Protein AF-A0A7J6RQT0-F1 (afdb_monomer_lite)

Secondary structure (DSSP, 8-state):
-EEEEEEESSHHHHHHHHHHHHHHHHTT-EEEEEEESSHHHHHHHHHHHHHHHTT--S-GGGTTEEEEEEES--TTS-HHHHHHHTTS-S---STTS-EE-

Structure (mmCIF, N/CA/C/O backbone):
data_AF-A0A7J6RQT0-F1
#
_entry.id   AF-A0A7J6RQT0-F1
#
loop_
_atom_site.group_PDB
_atom_site.id
_atom_site.type_symbol
_atom_site.label_atom_id
_atom_site.label_alt_id
_atom_site.label_comp_id
_atom_site.label_asym_id
_atom_site.label_entity_id
_atom_site.label_seq_id
_atom_site.pdbx_PDB_ins_code
_atom_site.Cartn_x
_atom_site.Cartn_y
_atom_site.Cartn_z
_atom_site.occupancy
_atom_site.B_iso_or_equiv
_atom_site.auth_seq_id
_atom_site.auth_comp_id
_atom_site.auth_asym_id
_atom_site.auth_atom_id
_atom_site.pdbx_PDB_model_num
ATOM 1 N N . ALA A 1 1 ? -8.338 -0.021 12.862 1.00 67.88 1 ALA A N 1
ATOM 2 C CA . ALA A 1 1 ? -6.995 -0.059 12.266 1.00 67.88 1 ALA A CA 1
ATOM 3 C C . ALA A 1 1 ? -7.115 -0.701 10.898 1.00 67.88 1 ALA A C 1
ATOM 5 O O . ALA A 1 1 ? -7.739 -1.754 10.798 1.00 67.88 1 ALA A O 1
ATOM 6 N N . THR A 1 2 ? -6.602 -0.028 9.877 1.00 89.50 2 THR A N 1
ATOM 7 C CA . THR A 1 2 ? -6.651 -0.465 8.479 1.00 89.50 2 THR A CA 1
ATOM 8 C C . THR A 1 2 ? -5.227 -0.709 7.983 1.00 89.50 2 THR A C 1
ATOM 10 O O . THR A 1 2 ? -4.317 0.041 8.343 1.00 89.50 2 THR A O 1
ATOM 13 N N . VAL A 1 3 ? -5.033 -1.753 7.179 1.00 92.88 3 VAL A N 1
ATOM 14 C CA . VAL A 1 3 ? -3.775 -2.021 6.466 1.00 92.88 3 VAL A CA 1
ATOM 15 C C . VAL A 1 3 ? -3.843 -1.377 5.081 1.00 92.88 3 VAL A C 1
ATOM 17 O O . VAL A 1 3 ? -4.812 -1.590 4.354 1.00 92.88 3 VAL A O 1
ATOM 20 N N . LEU A 1 4 ? -2.840 -0.593 4.702 1.00 94.06 4 LEU A N 1
ATOM 21 C CA . LEU A 1 4 ? -2.682 -0.099 3.336 1.00 94.06 4 LEU A CA 1
ATOM 22 C C . LEU A 1 4 ? -1.658 -0.971 2.610 1.00 94.06 4 LEU A C 1
ATOM 24 O O . LEU A 1 4 ? -0.514 -1.058 3.035 1.00 94.06 4 LEU A O 1
ATOM 28 N N . VAL A 1 5 ? -2.064 -1.622 1.529 1.00 95.50 5 VAL A N 1
ATOM 29 C CA . VAL A 1 5 ? -1.194 -2.458 0.702 1.00 95.50 5 VAL A CA 1
ATOM 30 C C . VAL A 1 5 ? -0.803 -1.665 -0.538 1.00 95.50 5 VAL A C 1
ATOM 32 O O . VAL A 1 5 ? -1.661 -1.349 -1.357 1.00 95.50 5 VAL A O 1
ATOM 35 N N . LEU A 1 6 ? 0.478 -1.348 -0.677 1.00 95.06 6 LEU A N 1
ATOM 36 C CA . LEU A 1 6 ? 1.058 -0.681 -1.838 1.00 95.06 6 LEU A CA 1
ATOM 37 C C . LEU A 1 6 ? 1.671 -1.753 -2.741 1.00 95.06 6 LEU A C 1
ATOM 39 O O . LEU A 1 6 ? 2.681 -2.354 -2.383 1.00 95.06 6 LEU A O 1
ATOM 43 N N . ALA A 1 7 ? 1.048 -2.035 -3.882 1.00 96.06 7 ALA A N 1
ATOM 44 C CA . ALA A 1 7 ? 1.440 -3.152 -4.741 1.00 96.06 7 ALA A CA 1
ATOM 45 C C . ALA A 1 7 ? 2.024 -2.664 -6.067 1.00 96.06 7 ALA A C 1
ATOM 47 O O . ALA A 1 7 ? 1.368 -1.912 -6.788 1.00 96.06 7 ALA A O 1
ATOM 48 N N . ALA A 1 8 ? 3.228 -3.119 -6.415 1.00 95.12 8 ALA A N 1
ATOM 49 C CA . ALA A 1 8 ? 3.819 -2.863 -7.723 1.00 95.12 8 ALA A CA 1
ATOM 50 C C . ALA A 1 8 ? 2.926 -3.412 -8.848 1.00 95.12 8 ALA A C 1
ATOM 52 O O . ALA A 1 8 ? 2.359 -4.503 -8.737 1.00 95.12 8 ALA A O 1
ATOM 53 N N . ILE A 1 9 ? 2.809 -2.664 -9.948 1.00 93.62 9 ILE A N 1
ATOM 54 C CA . ILE A 1 9 ? 2.033 -3.072 -11.133 1.00 93.62 9 ILE A CA 1
ATOM 55 C C . ILE A 1 9 ? 2.895 -3.956 -12.046 1.00 93.62 9 ILE A C 1
ATOM 57 O O . ILE A 1 9 ? 3.094 -3.684 -13.229 1.00 93.62 9 ILE A O 1
ATOM 61 N N . ASP A 1 10 ? 3.423 -5.030 -11.477 1.00 94.06 10 ASP A N 1
ATOM 62 C CA . ASP A 1 10 ? 4.045 -6.128 -12.204 1.00 94.06 10 ASP A CA 1
ATOM 63 C C . ASP A 1 10 ? 3.371 -7.457 -11.828 1.00 94.06 10 ASP A C 1
ATOM 65 O O . ASP A 1 10 ? 2.465 -7.510 -10.991 1.00 94.06 10 ASP A O 1
ATOM 69 N N . CYS A 1 11 ? 3.751 -8.538 -12.511 1.00 94.12 11 CYS A N 1
ATOM 70 C CA . CYS A 1 11 ? 3.122 -9.841 -12.303 1.00 94.12 11 CYS A CA 1
ATOM 71 C C . CYS A 1 11 ? 3.253 -10.311 -10.845 1.00 94.12 11 CYS A C 1
ATOM 73 O O . CYS A 1 11 ? 2.280 -10.797 -10.266 1.00 94.12 11 CYS A O 1
ATOM 75 N N . ASP A 1 12 ? 4.428 -10.134 -10.243 1.00 92.94 12 ASP A N 1
ATOM 76 C CA . ASP A 1 12 ? 4.722 -10.631 -8.900 1.00 92.94 12 ASP A CA 1
ATOM 77 C C . ASP A 1 12 ? 4.021 -9.783 -7.832 1.00 92.94 12 ASP A C 1
ATOM 79 O O . ASP A 1 12 ? 3.419 -10.327 -6.903 1.00 92.94 12 ASP A O 1
ATOM 83 N N . GLY A 1 13 ? 4.016 -8.461 -8.001 1.00 93.38 13 GLY A N 1
ATOM 84 C CA . GLY A 1 13 ? 3.324 -7.494 -7.159 1.00 93.38 13 GLY A CA 1
ATOM 85 C C . GLY A 1 13 ? 1.818 -7.731 -7.130 1.00 93.38 13 GLY A C 1
ATOM 86 O O . GLY A 1 13 ? 1.222 -7.826 -6.054 1.00 93.38 13 GLY A O 1
ATOM 87 N N . VAL A 1 14 ? 1.200 -7.927 -8.299 1.00 94.50 14 VAL A N 1
ATOM 88 C CA . VAL A 1 14 ? -0.236 -8.220 -8.409 1.00 94.50 14 VAL A CA 1
ATOM 89 C C . VAL A 1 14 ? -0.570 -9.579 -7.796 1.00 94.50 14 VAL A C 1
ATOM 91 O O . VAL A 1 14 ? -1.499 -9.675 -6.990 1.00 94.50 14 VAL A O 1
ATOM 94 N N . CYS A 1 15 ? 0.181 -10.634 -8.125 1.00 96.25 15 CYS A N 1
ATOM 95 C CA . CYS A 1 15 ? -0.050 -11.962 -7.554 1.00 96.25 15 CYS A CA 1
ATOM 96 C C . CYS A 1 15 ? 0.121 -11.963 -6.029 1.00 96.25 15 CYS A C 1
ATOM 98 O O . CYS A 1 15 ? -0.737 -12.492 -5.315 1.00 96.25 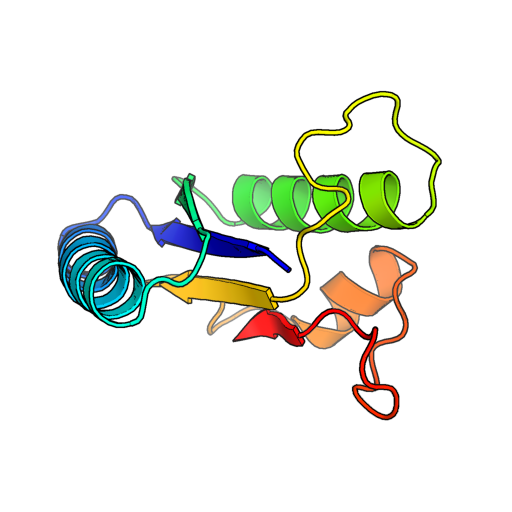15 CYS A O 1
ATOM 100 N N . GLY A 1 16 ? 1.178 -11.328 -5.520 1.00 95.75 16 GLY A N 1
ATOM 101 C CA . GLY A 1 16 ? 1.428 -11.172 -4.090 1.00 95.75 16 GLY A CA 1
ATOM 102 C C . GLY A 1 16 ? 0.301 -10.415 -3.389 1.00 95.75 16 GLY A C 1
ATOM 103 O O . GLY A 1 16 ? -0.207 -10.878 -2.367 1.00 95.75 16 GLY A O 1
ATOM 104 N N . ALA A 1 17 ? -0.166 -9.309 -3.974 1.00 95.88 17 ALA A N 1
ATOM 105 C CA . ALA A 1 17 ? -1.267 -8.524 -3.427 1.00 95.88 17 ALA A CA 1
ATOM 106 C C . ALA A 1 17 ? -2.580 -9.309 -3.372 1.00 95.88 17 ALA A C 1
ATOM 108 O O . ALA A 1 17 ? -3.300 -9.209 -2.379 1.00 95.88 17 ALA A O 1
ATOM 109 N N . VAL A 1 18 ? -2.891 -10.128 -4.380 1.00 96.62 18 VAL A N 1
ATOM 110 C CA . VAL A 1 18 ? -4.096 -10.976 -4.386 1.00 96.62 18 VAL A CA 1
ATOM 111 C C . VAL A 1 18 ? -4.034 -12.042 -3.292 1.00 96.62 18 VAL A C 1
ATOM 113 O O . VAL A 1 18 ? -5.008 -12.225 -2.553 1.00 96.62 18 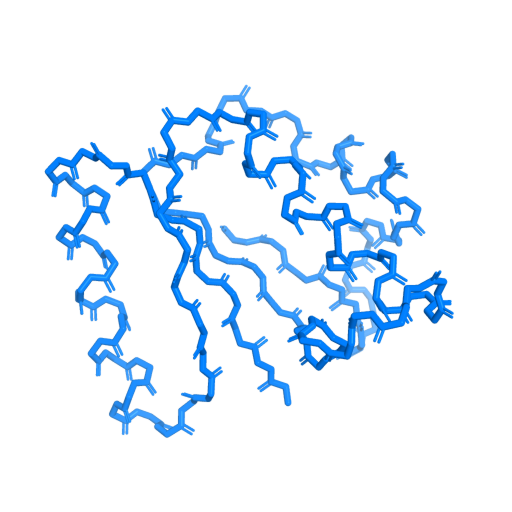VAL A O 1
ATOM 116 N N . ILE A 1 19 ? -2.896 -12.729 -3.152 1.00 97.44 19 ILE A N 1
ATOM 117 C CA . ILE A 1 19 ? -2.698 -13.755 -2.117 1.00 97.44 19 ILE A CA 1
ATOM 118 C C . ILE A 1 19 ? -2.816 -13.123 -0.727 1.00 97.44 19 ILE A C 1
ATOM 120 O O . ILE A 1 19 ? -3.559 -13.619 0.123 1.00 97.44 19 ILE A O 1
ATOM 124 N N . PHE A 1 20 ? -2.134 -12.000 -0.509 1.00 96.50 20 PHE A N 1
ATOM 125 C CA . PHE A 1 20 ? -2.139 -11.306 0.772 1.00 96.50 20 PHE A CA 1
ATOM 126 C C . PHE A 1 20 ? -3.520 -10.734 1.115 1.00 96.50 20 PHE A C 1
ATOM 128 O O . PHE A 1 20 ? -4.013 -10.934 2.222 1.00 96.50 20 PHE A O 1
ATOM 135 N N . SER A 1 21 ? -4.203 -10.120 0.147 1.00 96.38 21 SER A N 1
ATOM 136 C CA . SER A 1 21 ? -5.576 -9.625 0.319 1.00 96.38 21 SER A CA 1
ATOM 137 C C . SER A 1 21 ? -6.539 -10.749 0.695 1.00 96.38 21 SER A C 1
ATOM 139 O O . SER A 1 21 ? -7.366 -10.578 1.586 1.00 96.38 21 SER A O 1
ATOM 141 N N . SER A 1 22 ? -6.398 -11.926 0.077 1.00 96.81 22 SER A N 1
ATOM 142 C CA . SER A 1 22 ? -7.223 -13.097 0.400 1.00 96.81 22 SER A CA 1
ATOM 143 C C . SER A 1 22 ? -7.038 -13.547 1.853 1.00 96.81 22 SER A C 1
ATOM 145 O O . SER A 1 22 ? -8.011 -13.902 2.521 1.00 96.81 22 SER A O 1
ATOM 147 N N . LEU A 1 23 ? -5.803 -13.494 2.365 1.00 96.75 23 LEU A N 1
ATOM 148 C CA . LEU A 1 23 ? -5.507 -13.763 3.771 1.00 96.75 23 LEU A CA 1
ATOM 149 C C . LEU A 1 23 ? -6.149 -12.711 4.685 1.00 96.75 23 LEU A C 1
ATOM 151 O O . LEU A 1 23 ? -6.859 -13.076 5.618 1.00 96.75 23 LEU A O 1
ATOM 155 N N . LEU A 1 24 ? -5.961 -11.420 4.394 1.00 95.62 24 LEU A N 1
ATOM 156 C CA . LEU A 1 24 ? -6.536 -10.330 5.191 1.00 95.62 24 LEU A CA 1
ATOM 157 C C . LEU A 1 24 ? -8.067 -10.407 5.253 1.00 95.62 24 LEU A C 1
ATOM 159 O O . LEU A 1 24 ? -8.645 -10.246 6.327 1.00 95.62 24 LEU A O 1
ATOM 163 N N . THR A 1 25 ? -8.726 -10.718 4.132 1.00 96.31 25 THR A N 1
ATOM 164 C CA . THR A 1 25 ? -10.176 -10.948 4.089 1.00 96.31 25 THR A CA 1
ATOM 165 C C . THR A 1 25 ? -10.587 -12.112 4.985 1.00 96.31 25 THR A C 1
ATOM 167 O O . THR A 1 25 ? -11.560 -11.987 5.728 1.00 96.31 25 THR A O 1
ATOM 170 N N . ARG A 1 26 ? -9.856 -13.233 4.944 1.00 96.94 26 ARG A N 1
ATOM 171 C CA . ARG A 1 26 ? -10.165 -14.421 5.753 1.00 96.94 26 ARG A CA 1
ATOM 172 C C . ARG A 1 26 ? -10.064 -14.146 7.252 1.00 96.94 26 ARG A C 1
ATOM 174 O O . ARG A 1 26 ? -10.903 -14.623 8.007 1.00 96.94 26 ARG A O 1
ATOM 181 N N . GLU A 1 27 ? -9.076 -13.360 7.664 1.00 96.25 27 GLU A N 1
ATOM 182 C CA . GLU A 1 27 ? -8.872 -12.972 9.066 1.00 96.25 27 GLU A CA 1
ATOM 183 C C . GLU A 1 27 ? -9.756 -11.777 9.494 1.00 96.25 27 GLU A C 1
ATOM 185 O O . GLU A 1 27 ? -9.670 -11.308 10.627 1.00 96.25 27 GLU A O 1
ATOM 190 N N . GLY A 1 28 ? -10.613 -11.258 8.604 1.00 94.50 28 GLY A N 1
ATOM 191 C CA . GLY A 1 28 ? -11.508 -10.133 8.898 1.00 94.50 28 GLY A CA 1
ATOM 192 C C . GLY A 1 28 ? -10.790 -8.792 9.100 1.00 94.50 28 GLY A C 1
ATOM 193 O O . GLY A 1 28 ? -11.336 -7.883 9.731 1.00 94.50 28 GLY A O 1
ATOM 194 N N . VAL A 1 29 ? -9.569 -8.650 8.580 1.00 93.94 29 VAL A N 1
ATOM 195 C CA . VAL A 1 29 ? -8.772 -7.423 8.681 1.00 93.94 29 VAL A CA 1
ATOM 196 C C . VAL A 1 29 ? -9.275 -6.404 7.659 1.00 93.94 29 VAL A C 1
ATOM 198 O O . VAL A 1 29 ? -9.500 -6.729 6.496 1.00 93.94 29 VAL A O 1
ATOM 201 N N . LYS A 1 30 ? -9.447 -5.143 8.073 1.00 93.75 30 LYS A N 1
ATOM 202 C CA . LYS A 1 30 ? -9.771 -4.047 7.147 1.00 93.75 30 LYS A CA 1
ATOM 203 C C . LYS A 1 30 ? -8.515 -3.635 6.391 1.00 93.75 30 LYS A C 1
ATOM 205 O O . LYS A 1 30 ? -7.504 -3.319 7.018 1.00 93.75 30 LYS A O 1
ATOM 210 N N . PHE A 1 31 ? -8.589 -3.576 5.067 1.00 94.50 31 PHE A N 1
ATOM 211 C CA . PHE A 1 31 ? -7.468 -3.143 4.242 1.00 94.50 31 PHE A CA 1
ATOM 212 C C . PHE A 1 31 ? -7.915 -2.378 2.997 1.00 94.50 31 PHE A C 1
ATOM 214 O O . PHE A 1 31 ? -9.080 -2.437 2.601 1.00 94.50 31 PHE A O 1
ATOM 221 N N . ALA A 1 32 ? -6.973 -1.661 2.395 1.00 93.94 32 ALA A N 1
ATOM 222 C CA . ALA A 1 32 ? -7.083 -1.061 1.074 1.00 93.94 32 ALA A CA 1
ATOM 223 C C . ALA A 1 32 ? -5.847 -1.447 0.258 1.00 93.94 32 ALA A C 1
ATOM 225 O O . ALA A 1 32 ? -4.759 -1.545 0.819 1.00 93.94 32 ALA A O 1
ATOM 226 N N . VAL A 1 33 ? -6.016 -1.665 -1.045 1.00 93.88 33 VAL A N 1
ATOM 227 C CA . VAL A 1 33 ? -4.909 -1.952 -1.967 1.00 93.88 33 VAL A CA 1
ATOM 228 C C . VAL A 1 33 ? -4.786 -0.790 -2.936 1.00 93.88 33 VAL A C 1
ATOM 230 O O . VAL A 1 33 ? -5.779 -0.397 -3.550 1.00 93.88 33 VAL A O 1
ATOM 233 N N . GLU A 1 34 ? -3.580 -0.257 -3.079 1.00 94.12 34 GLU A N 1
ATOM 234 C CA . GLU A 1 34 ? -3.259 0.805 -4.022 1.00 94.12 34 GLU A CA 1
ATOM 235 C C . GLU A 1 34 ? -2.163 0.320 -4.979 1.00 94.12 34 GLU A C 1
ATOM 237 O O . GLU A 1 34 ? -1.089 -0.094 -4.532 1.00 94.12 34 GLU A O 1
ATOM 242 N N . PRO A 1 35 ? -2.443 0.302 -6.293 1.00 94.44 35 PRO A N 1
ATOM 243 C CA . PRO A 1 35 ? -1.451 -0.061 -7.290 1.00 94.44 35 PRO A CA 1
ATOM 244 C C . PRO A 1 35 ? -0.430 1.070 -7.449 1.00 94.44 35 PRO A C 1
ATOM 246 O O . PRO A 1 35 ? -0.805 2.239 -7.509 1.00 94.44 35 PRO A O 1
ATOM 249 N N . ILE A 1 36 ? 0.847 0.710 -7.550 1.00 94.00 36 ILE A N 1
ATOM 250 C CA . ILE A 1 36 ? 1.977 1.635 -7.631 1.00 94.00 36 ILE A CA 1
ATOM 251 C C . ILE A 1 36 ? 2.808 1.328 -8.876 1.00 94.00 36 ILE A C 1
ATOM 253 O O . ILE A 1 36 ? 3.374 0.244 -9.019 1.00 94.00 36 IL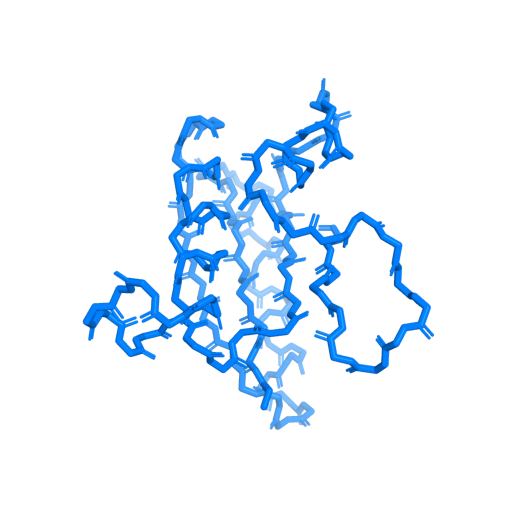E A O 1
ATOM 257 N N . SER A 1 37 ? 2.920 2.305 -9.769 1.00 92.31 37 SER A N 1
ATOM 258 C CA . SER A 1 37 ? 3.730 2.221 -10.991 1.00 92.31 37 SER A CA 1
ATOM 259 C C . SER A 1 37 ? 5.194 2.575 -10.734 1.00 92.31 37 SER A C 1
ATOM 261 O O . SER A 1 37 ? 6.090 2.115 -11.437 1.00 92.31 37 SER A O 1
ATOM 263 N N . HIS A 1 38 ? 5.441 3.435 -9.746 1.00 89.12 38 HIS A N 1
ATOM 264 C CA . HIS A 1 38 ? 6.768 3.944 -9.412 1.00 89.12 38 HIS A CA 1
ATOM 265 C C . HIS A 1 38 ? 6.858 4.412 -7.962 1.00 89.12 38 HIS A C 1
ATOM 267 O O . HIS A 1 38 ? 5.863 4.812 -7.362 1.00 89.12 38 HIS A O 1
ATOM 273 N N . MET A 1 39 ? 8.071 4.436 -7.407 1.00 88.31 39 MET A N 1
ATOM 274 C CA . MET A 1 39 ? 8.287 4.727 -5.986 1.00 88.31 39 MET A CA 1
ATOM 275 C C . MET A 1 39 ? 7.775 6.103 -5.538 1.00 88.31 39 MET A C 1
ATOM 277 O O . MET A 1 39 ? 7.375 6.271 -4.389 1.00 88.31 39 MET A O 1
ATOM 281 N N . LEU A 1 40 ? 7.722 7.086 -6.442 1.00 89.56 40 LEU A N 1
ATOM 282 C CA . LEU A 1 40 ? 7.186 8.410 -6.127 1.00 89.56 40 LEU A CA 1
ATOM 283 C C . LEU A 1 40 ? 5.713 8.353 -5.678 1.00 89.56 40 LEU A C 1
ATOM 285 O O . LEU A 1 40 ? 5.323 9.093 -4.777 1.00 89.56 40 LEU A O 1
ATOM 289 N N . GLU A 1 41 ? 4.916 7.449 -6.254 1.00 91.44 41 GLU A N 1
ATOM 290 C CA . GLU A 1 41 ? 3.530 7.196 -5.830 1.00 91.44 41 GLU A CA 1
ATOM 291 C C . GLU A 1 41 ? 3.481 6.566 -4.438 1.00 91.44 41 GLU A C 1
ATOM 293 O O . GLU A 1 41 ? 2.714 7.028 -3.597 1.00 91.44 41 GLU A O 1
ATOM 298 N N . ALA A 1 42 ? 4.330 5.566 -4.166 1.00 89.69 42 ALA A N 1
ATOM 299 C CA . ALA A 1 42 ? 4.407 4.955 -2.839 1.00 89.69 42 ALA A CA 1
ATOM 300 C C . ALA A 1 42 ? 4.795 5.990 -1.776 1.00 89.69 42 ALA A C 1
ATOM 302 O O . ALA A 1 42 ? 4.152 6.073 -0.730 1.00 89.69 42 ALA A O 1
ATOM 303 N N . ARG A 1 43 ? 5.785 6.843 -2.072 1.00 89.62 43 ARG A N 1
ATOM 304 C CA . ARG A 1 43 ? 6.170 7.951 -1.196 1.00 89.62 43 ARG A CA 1
ATOM 305 C C . ARG A 1 43 ? 4.999 8.906 -0.988 1.00 89.62 43 ARG A C 1
ATOM 307 O O . ARG A 1 43 ? 4.674 9.204 0.153 1.00 89.62 43 ARG A O 1
ATOM 314 N N . SER A 1 44 ? 4.312 9.337 -2.046 1.00 89.56 44 SER A N 1
ATOM 315 C CA . SER A 1 44 ? 3.133 10.203 -1.903 1.00 89.56 44 SER A CA 1
ATOM 316 C C . SER A 1 44 ? 2.074 9.580 -0.990 1.00 89.56 44 SER A C 1
ATOM 318 O O . SER A 1 44 ? 1.604 10.249 -0.073 1.00 89.56 44 SER A O 1
ATOM 320 N N . ALA A 1 45 ? 1.765 8.293 -1.174 1.00 89.69 45 ALA A N 1
ATOM 321 C CA . ALA A 1 45 ? 0.791 7.575 -0.356 1.00 89.69 45 ALA A CA 1
ATOM 322 C C . ALA A 1 45 ? 1.207 7.512 1.125 1.00 89.69 45 ALA A C 1
ATOM 324 O O . ALA A 1 45 ? 0.386 7.760 2.009 1.00 89.69 45 ALA A O 1
ATOM 325 N N . ILE A 1 46 ? 2.488 7.255 1.417 1.00 88.94 46 ILE A N 1
ATOM 326 C CA . ILE A 1 46 ? 3.024 7.272 2.790 1.00 88.94 46 ILE A CA 1
ATOM 327 C C . ILE A 1 46 ? 2.858 8.665 3.417 1.00 88.94 46 ILE A C 1
ATOM 329 O O . ILE A 1 46 ? 2.380 8.784 4.546 1.00 88.94 46 ILE A O 1
ATOM 333 N N . PHE A 1 47 ? 3.175 9.734 2.682 1.00 87.81 47 PHE A N 1
ATOM 334 C CA . PHE A 1 47 ? 3.015 11.112 3.161 1.00 87.81 47 PHE A CA 1
ATOM 335 C C . PHE A 1 47 ? 1.544 11.515 3.327 1.00 87.81 47 PHE A C 1
ATOM 337 O O . PHE A 1 47 ? 1.213 12.296 4.221 1.00 87.81 47 PHE A O 1
ATOM 344 N N . ASP A 1 48 ? 0.644 11.015 2.483 1.00 88.62 48 ASP A N 1
ATOM 345 C CA . ASP A 1 48 ? -0.798 11.225 2.625 1.00 88.62 48 ASP A CA 1
ATOM 346 C C . ASP A 1 48 ? -1.335 10.538 3.885 1.00 88.62 48 ASP A C 1
ATOM 348 O O . ASP A 1 48 ? -2.091 11.152 4.644 1.00 88.62 48 ASP A O 1
ATOM 352 N N . VAL A 1 49 ? -0.881 9.312 4.173 1.00 87.75 49 VAL A N 1
ATOM 353 C CA . VAL A 1 49 ? -1.166 8.621 5.440 1.00 87.75 49 VAL A CA 1
ATOM 354 C C . VAL A 1 49 ? -0.634 9.437 6.616 1.00 87.75 49 VAL A C 1
ATOM 356 O O . VAL A 1 49 ? -1.397 9.743 7.533 1.00 87.75 49 VAL A O 1
ATOM 359 N N . ALA A 1 50 ? 0.632 9.854 6.584 1.00 84.62 50 ALA A N 1
ATOM 360 C CA . ALA A 1 50 ? 1.246 10.652 7.644 1.00 84.62 50 ALA A CA 1
ATOM 361 C C . ALA A 1 50 ? 0.461 11.941 7.935 1.00 84.62 50 ALA A C 1
ATOM 363 O O . ALA A 1 50 ? 0.080 12.20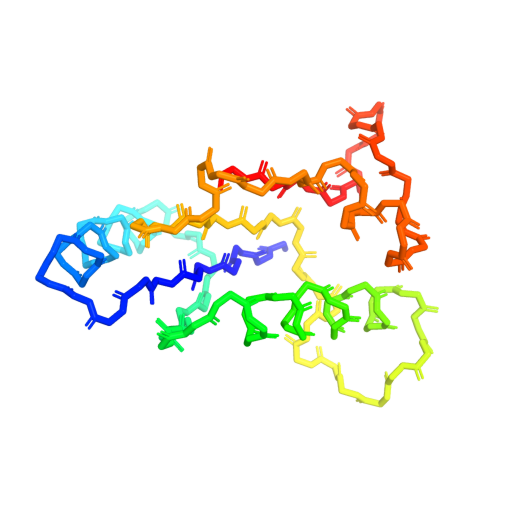0 9.081 1.00 84.62 50 ALA A O 1
ATOM 364 N N . ARG A 1 51 ? 0.115 12.706 6.894 1.00 82.94 51 ARG A N 1
ATOM 365 C CA . ARG A 1 51 ? -0.686 13.936 7.015 1.00 82.94 51 ARG A CA 1
ATOM 366 C C . ARG A 1 51 ? -2.093 13.677 7.547 1.00 82.94 51 ARG A C 1
ATOM 368 O O . ARG A 1 51 ? -2.569 14.436 8.396 1.00 82.94 51 ARG A O 1
ATOM 375 N N . ALA A 1 52 ? -2.757 12.612 7.094 1.00 84.75 52 ALA A N 1
ATOM 376 C CA . ALA A 1 52 ? -4.078 12.228 7.592 1.00 84.75 52 ALA A CA 1
ATOM 377 C C . ALA A 1 52 ? -4.038 11.860 9.082 1.00 84.75 52 ALA A C 1
ATOM 379 O O . ALA A 1 52 ? -4.938 12.230 9.840 1.00 84.75 52 ALA A O 1
ATOM 380 N N . ARG A 1 53 ? -2.975 11.182 9.528 1.00 78.56 53 ARG A N 1
ATOM 381 C CA . ARG A 1 53 ? -2.778 10.818 10.937 1.00 78.56 53 ARG A CA 1
ATOM 382 C C . ARG A 1 53 ? -2.448 12.019 11.819 1.00 78.56 53 ARG A C 1
ATOM 384 O O . ARG A 1 53 ? -2.990 12.115 12.917 1.00 78.56 53 ARG A O 1
ATOM 391 N N . MET A 1 54 ? -1.652 12.964 11.323 1.00 78.44 54 MET A N 1
ATOM 392 C CA . MET A 1 54 ? -1.353 14.227 12.012 1.00 78.44 54 MET A CA 1
ATOM 393 C C . MET A 1 54 ? -2.541 15.206 12.053 1.00 78.44 54 MET A C 1
ATOM 395 O O . MET A 1 54 ? -2.436 16.278 12.644 1.00 78.44 54 MET A O 1
ATOM 399 N N . GLY A 1 55 ? -3.681 14.862 11.441 1.00 75.25 55 GLY A N 1
ATOM 400 C CA . GLY A 1 55 ? -4.872 15.715 11.420 1.00 75.25 55 GLY A CA 1
ATOM 401 C C . GLY A 1 55 ? -4.731 16.951 10.528 1.00 75.25 55 GLY A C 1
ATOM 402 O O . GLY A 1 55 ? -5.514 17.885 10.663 1.00 75.25 55 GLY A O 1
ATOM 403 N N . GLN A 1 56 ? -3.746 16.959 9.626 1.00 69.00 56 GLN A N 1
ATOM 404 C CA . GLN A 1 56 ? -3.466 18.068 8.709 1.00 69.00 56 GLN A CA 1
ATOM 405 C C . GLN A 1 56 ? -4.212 17.948 7.371 1.00 69.00 56 GLN A C 1
ATOM 407 O O . GLN A 1 56 ? -4.211 18.895 6.588 1.00 69.00 56 GLN A O 1
ATOM 412 N N . ALA A 1 57 ? -4.848 16.806 7.093 1.00 64.00 57 ALA A N 1
ATOM 413 C CA . ALA A 1 57 ? -5.609 16.577 5.867 1.00 64.00 57 ALA A CA 1
ATOM 414 C C . ALA A 1 57 ? -7.112 16.403 6.150 1.00 64.00 57 ALA A C 1
ATOM 416 O O . ALA A 1 57 ? -7.497 15.644 7.039 1.00 64.00 57 ALA A O 1
ATOM 417 N N . GLU A 1 58 ? -7.966 17.035 5.331 1.00 55.16 58 GLU A N 1
ATOM 418 C CA . GLU A 1 58 ? -9.415 16.749 5.277 1.00 55.16 58 GLU A CA 1
ATOM 419 C C . GLU A 1 58 ? -9.713 15.316 4.799 1.00 55.16 58 GLU A C 1
ATOM 421 O O . GLU A 1 58 ? -10.801 14.783 5.026 1.00 55.16 58 GLU A O 1
ATOM 426 N N . ALA A 1 59 ? -8.739 14.673 4.145 1.00 56.03 59 ALA A N 1
ATOM 427 C CA . ALA A 1 59 ? -8.842 13.314 3.641 1.00 56.03 59 ALA A CA 1
ATOM 428 C C . ALA A 1 59 ? -8.856 12.297 4.796 1.00 56.03 59 ALA A C 1
ATOM 430 O O . ALA A 1 59 ? -7.849 11.703 5.175 1.00 56.03 59 ALA A O 1
ATOM 431 N N . THR A 1 60 ? -10.052 12.048 5.323 1.00 62.78 60 THR A N 1
ATOM 432 C CA . THR A 1 60 ? -10.358 11.016 6.329 1.00 62.78 60 THR A CA 1
ATOM 433 C C . THR A 1 60 ? -9.979 9.597 5.892 1.00 62.78 60 THR A C 1
ATOM 435 O O . THR A 1 60 ? -9.842 8.718 6.742 1.00 62.78 60 THR A O 1
ATOM 438 N N . ARG A 1 61 ? -9.760 9.376 4.587 1.00 70.62 61 ARG A N 1
ATOM 439 C CA . ARG A 1 61 ? -9.515 8.066 3.964 1.00 70.62 61 ARG A CA 1
ATOM 440 C C . ARG A 1 61 ? -8.353 7.282 4.587 1.00 70.62 61 ARG A C 1
ATOM 442 O O . ARG A 1 61 ? -8.445 6.062 4.664 1.00 70.62 61 ARG A O 1
ATOM 449 N N . HIS A 1 62 ? -7.306 7.958 5.064 1.00 79.50 62 HIS A N 1
ATOM 450 C CA . HIS A 1 62 ? -6.096 7.302 5.584 1.00 79.50 62 HIS A CA 1
ATOM 451 C C . HIS A 1 62 ? -5.887 7.463 7.096 1.00 79.50 62 HIS A C 1
ATOM 453 O O . HIS A 1 62 ? -4.901 6.971 7.639 1.00 79.50 62 HIS A O 1
ATOM 459 N N . ARG A 1 63 ? -6.823 8.108 7.805 1.00 80.19 63 ARG A N 1
ATOM 460 C CA . ARG A 1 63 ? -6.674 8.418 9.238 1.00 80.19 63 ARG A CA 1
ATOM 461 C C . ARG A 1 63 ? -6.555 7.170 10.118 1.00 80.19 63 ARG A C 1
ATOM 463 O O . ARG A 1 63 ? -5.831 7.181 11.108 1.00 80.19 63 ARG A O 1
ATOM 470 N N . ASP A 1 64 ? -7.245 6.099 9.730 1.00 86.06 64 ASP A N 1
ATOM 471 C CA . ASP A 1 64 ? -7.291 4.833 10.471 1.00 86.06 64 ASP A CA 1
ATOM 472 C C . ASP A 1 64 ? -6.203 3.829 10.049 1.00 86.06 64 ASP A C 1
ATOM 474 O O . ASP A 1 64 ? -6.162 2.707 10.576 1.00 86.06 64 ASP A O 1
ATOM 478 N N . VAL A 1 65 ? -5.339 4.197 9.094 1.00 88.56 65 VAL A N 1
ATOM 479 C CA . VAL A 1 65 ? -4.244 3.339 8.625 1.00 88.56 65 VAL A CA 1
ATOM 480 C C . VAL A 1 65 ? -3.180 3.240 9.716 1.00 88.56 65 VAL A C 1
ATOM 482 O O . VAL A 1 65 ? -2.675 4.251 10.198 1.00 88.56 65 VAL A O 1
ATOM 485 N N . ARG A 1 66 ? -2.854 2.009 10.124 1.00 86.44 66 ARG A N 1
ATOM 486 C CA . ARG A 1 66 ? -1.806 1.728 11.128 1.00 86.44 66 ARG A CA 1
ATOM 487 C C . ARG A 1 66 ? -0.622 0.948 10.578 1.00 86.44 66 ARG A C 1
ATOM 489 O O . ARG A 1 66 ? 0.442 0.953 11.186 1.00 86.44 66 ARG A O 1
ATOM 496 N N . SER A 1 67 ? -0.802 0.299 9.438 1.00 89.88 67 SER A N 1
ATOM 497 C CA . SER A 1 67 ? 0.251 -0.487 8.810 1.00 89.88 67 SER A CA 1
ATOM 498 C C . SER A 1 67 ? 0.228 -0.251 7.312 1.00 89.88 67 SER A C 1
ATOM 500 O O . SER A 1 67 ? -0.850 -0.228 6.712 1.00 89.88 67 SER A O 1
ATOM 502 N N . ILE A 1 68 ? 1.406 -0.086 6.730 1.00 91.44 68 ILE A N 1
ATOM 503 C CA . ILE A 1 68 ? 1.633 -0.066 5.289 1.00 91.44 68 ILE A CA 1
ATOM 504 C C . ILE A 1 68 ? 2.402 -1.339 4.946 1.00 91.44 68 ILE A C 1
ATOM 506 O O . ILE A 1 68 ? 3.334 -1.702 5.653 1.00 91.44 68 ILE A O 1
ATOM 510 N N . VAL A 1 69 ? 1.985 -2.036 3.897 1.00 93.25 69 VAL A N 1
ATOM 511 C CA . VAL A 1 69 ? 2.662 -3.231 3.385 1.00 93.25 69 VAL A CA 1
ATOM 512 C C . VAL A 1 69 ? 3.020 -2.971 1.934 1.00 93.25 69 VAL A C 1
ATOM 514 O O . VAL A 1 69 ? 2.130 -2.705 1.126 1.00 93.25 69 VAL A O 1
ATOM 517 N N . MET A 1 70 ? 4.301 -3.039 1.602 1.00 93.25 70 MET A N 1
ATOM 518 C CA . MET A 1 70 ? 4.818 -2.840 0.254 1.00 93.25 70 MET A CA 1
ATOM 519 C C . MET A 1 70 ? 5.066 -4.199 -0.406 1.00 93.25 70 MET A C 1
ATOM 521 O O . MET A 1 70 ? 5.787 -5.043 0.116 1.00 93.25 70 MET A O 1
ATOM 525 N N . ILE A 1 71 ? 4.447 -4.441 -1.563 1.00 94.19 71 ILE A N 1
ATOM 526 C CA . ILE A 1 71 ? 4.555 -5.714 -2.288 1.00 94.19 71 ILE A CA 1
ATOM 527 C C . ILE A 1 71 ? 5.157 -5.457 -3.664 1.00 94.19 71 ILE A C 1
ATOM 529 O O . ILE A 1 71 ? 4.589 -4.723 -4.470 1.00 94.19 71 ILE A O 1
ATOM 533 N N . GLY A 1 72 ? 6.303 -6.085 -3.936 1.00 90.19 72 GLY A N 1
ATOM 534 C CA . GLY A 1 72 ? 7.033 -5.911 -5.197 1.00 90.19 72 GLY A CA 1
ATOM 535 C C . GLY A 1 72 ? 7.741 -4.554 -5.325 1.00 90.19 72 GLY A C 1
ATOM 536 O O . GLY A 1 72 ? 8.220 -4.208 -6.397 1.00 90.19 72 GLY A O 1
ATOM 537 N N . CYS A 1 73 ? 7.819 -3.769 -4.246 1.00 87.06 73 CYS A N 1
ATOM 538 C CA . CYS A 1 73 ? 8.489 -2.468 -4.206 1.00 87.06 73 CYS A CA 1
ATOM 539 C C . CYS A 1 73 ? 9.115 -2.211 -2.821 1.00 87.06 73 CYS A C 1
ATOM 541 O O . CYS A 1 73 ? 8.920 -2.993 -1.897 1.00 87.06 73 CYS A O 1
ATOM 543 N N . GLY A 1 74 ? 9.898 -1.136 -2.673 1.00 81.19 74 GLY A N 1
ATOM 544 C CA . GLY A 1 74 ? 10.427 -0.686 -1.371 1.00 81.19 74 GLY A CA 1
ATOM 545 C C . GLY A 1 74 ? 11.830 -1.181 -1.008 1.00 81.19 74 GLY A C 1
ATOM 546 O O . GLY A 1 74 ? 12.524 -0.512 -0.255 1.00 81.19 74 GLY A O 1
ATOM 547 N N . CYS A 1 75 ? 12.297 -2.298 -1.574 1.00 80.00 75 CYS A N 1
ATOM 548 C CA . CYS A 1 75 ? 13.518 -2.977 -1.106 1.00 80.00 75 CYS A CA 1
ATOM 549 C C . CYS A 1 75 ? 14.846 -2.230 -1.331 1.00 80.00 75 CYS A C 1
ATOM 551 O O . CYS A 1 75 ? 15.855 -2.607 -0.740 1.00 80.00 75 CYS A O 1
ATOM 553 N N . LEU A 1 76 ? 14.863 -1.212 -2.195 1.00 81.81 76 LEU A N 1
ATOM 554 C CA . LEU A 1 76 ? 16.052 -0.405 -2.495 1.00 81.81 76 LEU A CA 1
ATOM 555 C C . LEU A 1 76 ? 16.006 0.990 -1.859 1.00 81.81 76 LEU A C 1
ATOM 557 O O . LEU A 1 76 ? 16.949 1.759 -2.029 1.00 81.81 76 LEU A O 1
ATOM 561 N N . GLU A 1 77 ? 14.921 1.325 -1.161 1.00 83.38 77 GLU A N 1
ATOM 562 C CA . GLU A 1 77 ? 14.709 2.658 -0.607 1.00 83.38 77 GLU A CA 1
ATOM 563 C C . GLU A 1 77 ? 15.060 2.719 0.875 1.00 83.38 77 GLU A C 1
ATOM 565 O O . GLU A 1 77 ? 14.915 1.748 1.619 1.00 83.38 77 GLU A O 1
ATOM 570 N N . ASP A 1 78 ? 15.455 3.911 1.309 1.00 84.38 78 ASP A N 1
ATOM 571 C CA . ASP A 1 78 ? 15.581 4.240 2.722 1.00 84.38 78 ASP A CA 1
ATOM 572 C C . ASP A 1 78 ? 14.192 4.510 3.321 1.00 84.38 78 ASP A C 1
ATOM 574 O O . ASP A 1 78 ? 13.702 5.641 3.357 1.00 84.38 78 ASP A O 1
ATOM 578 N N . LEU A 1 79 ? 13.515 3.438 3.739 1.00 81.38 79 LEU A N 1
ATOM 579 C CA . LEU A 1 79 ? 12.182 3.525 4.341 1.00 81.38 79 LEU A CA 1
ATOM 580 C C . LEU A 1 79 ? 12.191 4.284 5.676 1.00 81.38 79 LEU A C 1
ATOM 582 O O . LEU A 1 79 ? 11.196 4.931 6.003 1.00 81.38 79 LEU A O 1
ATOM 586 N N . GLU A 1 80 ? 13.295 4.232 6.426 1.00 80.06 80 GLU A N 1
ATOM 587 C CA . GLU A 1 80 ? 13.451 4.966 7.685 1.00 80.06 80 GLU A CA 1
ATOM 588 C C . GLU A 1 80 ? 13.524 6.471 7.408 1.00 80.06 80 GLU A C 1
ATOM 590 O O . GLU A 1 80 ? 12.720 7.230 7.950 1.00 80.06 80 GLU A O 1
ATOM 595 N N . GLY A 1 81 ? 14.359 6.891 6.452 1.00 82.31 81 GLY A N 1
ATOM 596 C CA . GLY A 1 81 ? 14.414 8.280 5.991 1.00 82.31 81 GLY A CA 1
ATOM 597 C C . GLY A 1 81 ? 13.082 8.783 5.417 1.00 82.31 81 GLY A C 1
ATOM 598 O O . GLY A 1 81 ? 12.671 9.912 5.682 1.00 82.31 81 GLY A O 1
ATOM 599 N N . ILE A 1 82 ? 12.340 7.940 4.687 1.00 81.62 82 ILE A N 1
ATOM 600 C CA . ILE A 1 82 ? 10.995 8.289 4.191 1.00 81.62 82 ILE A CA 1
ATOM 601 C C . ILE A 1 82 ? 10.014 8.534 5.349 1.00 81.62 82 ILE A C 1
ATOM 603 O O . ILE A 1 82 ? 9.190 9.450 5.267 1.00 81.62 82 ILE A O 1
ATOM 607 N N . LEU A 1 83 ? 10.081 7.733 6.415 1.00 77.38 83 LEU A N 1
ATOM 608 C CA . LEU A 1 83 ? 9.240 7.896 7.601 1.00 77.38 83 LEU A CA 1
ATOM 609 C C . LEU A 1 83 ? 9.596 9.164 8.379 1.00 77.38 83 LEU A C 1
ATOM 611 O O . LEU A 1 83 ? 8.687 9.926 8.723 1.00 77.38 83 LEU A O 1
ATOM 615 N N . GLU A 1 84 ? 10.884 9.430 8.586 1.00 81.31 84 GLU A N 1
ATOM 616 C CA . GLU A 1 84 ? 11.361 10.652 9.240 1.00 81.31 84 GLU A CA 1
ATOM 617 C C . GLU A 1 84 ? 10.927 11.908 8.474 1.00 81.31 84 GLU A C 1
ATOM 619 O O . GLU A 1 84 ? 10.329 12.815 9.060 1.00 81.31 84 GLU A O 1
ATOM 624 N N . ASP A 1 85 ? 11.120 11.929 7.151 1.00 80.88 85 ASP A N 1
ATOM 625 C CA . ASP A 1 85 ? 10.692 13.036 6.288 1.00 80.88 85 ASP A CA 1
ATOM 626 C C . ASP A 1 85 ? 9.169 13.244 6.318 1.00 80.88 85 ASP A C 1
ATOM 628 O O . ASP A 1 85 ? 8.678 14.363 6.143 1.00 80.88 85 ASP A O 1
ATOM 632 N N . SER A 1 86 ? 8.401 12.170 6.527 1.00 73.19 86 SER A N 1
ATOM 633 C CA . SER A 1 86 ? 6.940 12.237 6.631 1.00 73.19 86 SER A CA 1
ATOM 634 C C . SER A 1 86 ? 6.454 12.831 7.959 1.00 73.19 86 SER A C 1
ATOM 636 O O . SER A 1 86 ? 5.257 13.081 8.116 1.00 73.19 86 SER A O 1
ATOM 638 N N . GLY A 1 87 ? 7.362 13.088 8.908 1.00 70.44 87 GLY A N 1
ATOM 639 C CA . GLY A 1 87 ? 7.052 1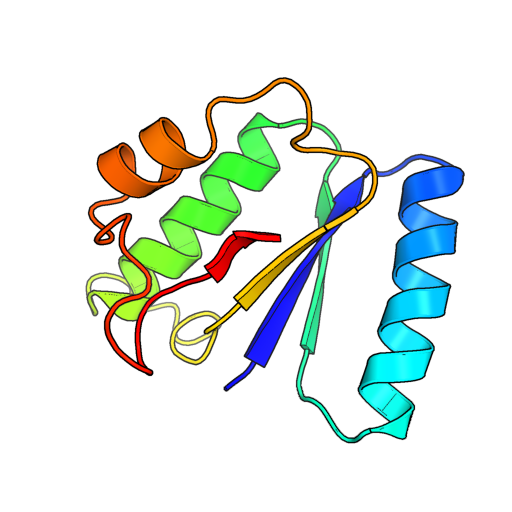3.625 10.232 1.00 70.44 87 GLY A CA 1
ATOM 640 C C . GLY A 1 87 ? 6.465 12.591 11.195 1.00 70.44 87 GLY A C 1
ATOM 641 O O . GLY A 1 87 ? 5.961 12.963 12.256 1.00 70.44 87 GLY A O 1
ATOM 642 N N . LEU A 1 88 ? 6.507 11.304 10.838 1.00 68.12 88 LEU A N 1
ATOM 643 C CA . LEU A 1 88 ? 6.113 10.210 11.718 1.00 68.12 88 LEU A CA 1
ATOM 644 C C . LEU A 1 88 ? 7.331 9.706 12.504 1.00 68.12 88 LEU A C 1
ATOM 646 O O . LEU A 1 88 ? 8.422 9.610 11.944 1.00 68.12 88 LEU A O 1
ATOM 650 N N . PRO A 1 89 ? 7.176 9.362 13.794 1.00 59.03 89 PRO A N 1
ATOM 651 C CA . PRO A 1 89 ? 8.266 8.757 14.544 1.00 59.03 89 PRO A CA 1
ATOM 652 C C . PRO A 1 89 ? 8.621 7.395 13.928 1.00 59.03 89 PRO A C 1
ATOM 654 O O . PRO A 1 89 ? 7.764 6.521 13.822 1.00 59.03 89 PRO A O 1
ATOM 657 N N . ALA A 1 90 ? 9.889 7.209 13.555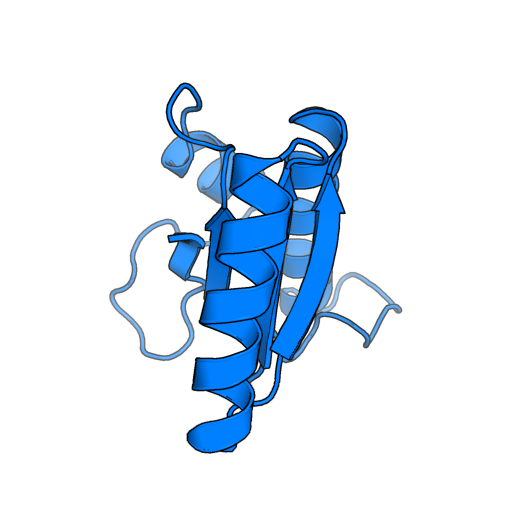 1.00 52.94 90 ALA A N 1
ATOM 658 C CA . ALA A 1 90 ? 10.405 5.974 12.952 1.00 52.94 90 ALA A CA 1
ATOM 659 C C . ALA A 1 90 ? 10.440 4.764 13.915 1.00 52.94 90 ALA A C 1
ATOM 661 O O . ALA A 1 90 ? 10.714 3.640 13.506 1.00 52.94 90 ALA A O 1
ATOM 662 N N . ASN A 1 91 ? 10.142 4.963 15.203 1.00 50.41 91 ASN A N 1
ATOM 663 C CA . ASN A 1 91 ? 10.296 3.937 16.229 1.00 50.41 91 ASN A CA 1
ATOM 664 C C . ASN A 1 91 ? 8.950 3.370 16.667 1.00 50.41 91 ASN A C 1
ATOM 666 O O . ASN A 1 91 ? 8.217 4.060 17.359 1.00 50.41 91 ASN A O 1
ATOM 670 N N . GLY A 1 92 ? 8.697 2.095 16.349 1.00 49.09 92 GLY A N 1
ATOM 671 C CA . GLY A 1 92 ? 7.534 1.295 16.766 1.00 49.09 92 GLY A CA 1
ATOM 672 C C . GLY A 1 92 ? 7.494 0.930 18.257 1.00 49.09 92 GLY A C 1
ATOM 673 O O . GLY A 1 92 ? 7.268 -0.227 18.612 1.00 49.09 92 GLY A O 1
ATOM 674 N N . GLY A 1 93 ? 7.762 1.896 19.135 1.00 48.19 93 GLY A N 1
ATOM 675 C CA . GLY A 1 93 ? 7.741 1.723 20.589 1.00 48.19 93 GLY A CA 1
ATOM 676 C C . GLY A 1 93 ? 6.342 1.837 21.199 1.00 48.19 93 GLY A C 1
ATOM 677 O O . GLY A 1 93 ? 6.143 1.453 22.352 1.00 48.19 93 GLY A O 1
ATOM 678 N N . ASN A 1 94 ? 5.371 2.348 20.442 1.00 55.53 94 ASN A N 1
ATOM 679 C CA . ASN A 1 94 ? 4.009 2.592 20.879 1.00 55.53 94 ASN A CA 1
ATOM 680 C C . ASN A 1 94 ? 3.008 1.871 19.961 1.00 55.53 94 ASN A C 1
ATOM 682 O O . ASN A 1 94 ? 3.176 1.806 18.746 1.00 55.53 94 ASN A O 1
ATOM 686 N N . ALA A 1 95 ? 1.913 1.349 20.521 1.00 55.62 95 ALA A N 1
ATOM 687 C CA . ALA A 1 95 ? 0.905 0.578 19.768 1.00 55.62 95 ALA A CA 1
ATOM 688 C C . ALA A 1 95 ? 0.152 1.396 18.690 1.00 55.62 95 ALA A C 1
ATOM 690 O O . ALA A 1 95 ? -0.673 0.859 17.940 1.00 55.62 95 ALA A O 1
ATOM 691 N N . ASP A 1 96 ? 0.417 2.700 18.635 1.00 63.16 96 ASP A N 1
ATOM 692 C CA . ASP A 1 96 ? -0.140 3.642 17.677 1.00 63.16 96 ASP A CA 1
ATOM 693 C C . ASP A 1 96 ? 0.873 4.072 16.601 1.00 63.16 96 ASP A C 1
ATOM 695 O O . ASP A 1 96 ? 0.511 4.860 15.731 1.00 63.16 96 ASP A O 1
ATOM 699 N N . ASP A 1 97 ? 2.102 3.562 16.584 1.00 70.75 97 ASP A N 1
ATOM 700 C CA . ASP A 1 97 ? 3.075 3.939 15.555 1.00 70.75 97 ASP A CA 1
ATOM 701 C C . ASP A 1 97 ? 2.711 3.338 14.188 1.00 70.75 97 ASP A C 1
ATOM 703 O O . ASP A 1 97 ? 2.056 2.297 14.088 1.00 70.75 97 ASP A O 1
ATOM 707 N N . LEU A 1 98 ? 3.053 4.053 13.111 1.00 75.69 98 LEU A N 1
ATOM 708 C CA . LEU A 1 98 ? 2.880 3.537 11.753 1.00 75.69 98 LEU A CA 1
ATOM 709 C C . LEU A 1 98 ? 3.991 2.523 11.485 1.00 75.69 98 LEU A C 1
ATOM 711 O O . LEU A 1 98 ? 5.162 2.863 11.606 1.00 75.69 98 LEU A O 1
ATOM 715 N N . VAL A 1 99 ? 3.627 1.309 11.083 1.00 80.62 99 VAL A N 1
ATOM 716 C CA . VAL A 1 99 ? 4.608 0.282 10.709 1.00 80.62 99 VAL A CA 1
ATOM 717 C C . VAL A 1 99 ? 4.593 0.086 9.198 1.00 80.62 99 VAL A C 1
ATOM 719 O O . VAL A 1 99 ? 3.514 -0.069 8.621 1.00 80.62 99 VAL A O 1
ATOM 722 N N . ILE A 1 100 ? 5.769 0.091 8.568 1.00 80.94 100 ILE A N 1
ATOM 723 C CA . ILE A 1 100 ? 5.947 -0.252 7.152 1.00 80.94 100 ILE A CA 1
ATOM 724 C C . ILE A 1 100 ? 6.608 -1.631 7.071 1.00 80.94 100 ILE A C 1
ATOM 726 O O . ILE A 1 100 ? 7.622 -1.862 7.729 1.00 80.94 100 ILE A O 1
ATOM 730 N N . TYR A 1 101 ? 6.006 -2.529 6.294 1.00 79.81 101 TYR A N 1
ATOM 731 C CA . TYR A 1 101 ? 6.504 -3.870 5.983 1.00 79.81 101 TYR A CA 1
ATOM 732 C C . TYR A 1 101 ? 6.862 -3.990 4.508 1.00 79.81 101 TYR A C 1
ATOM 734 O O . TYR A 1 101 ? 6.101 -3.424 3.686 1.00 79.81 101 TYR A O 1
#

InterPro domains:
  IPR003874 CDC45 [PF02724] (3-84)

Organism: Perkinsus olseni (NCBI:txid32597)

pLDDT: mean 83.99, std 12.82, range [48.19, 97.44]

Sequence (101 aa):
ATVLVLAAIDCDGVCGAVIFSSLLTREGVKFAVEPISHMLEARSAIFDVARARMGQAEATRHRDVRSIVMIGCGCLEDLEGILEDSGLPANGGNADDLVIY

Radius of gyration: 13.08 Å; chains: 1; bounding box: 28×32×33 Å

Foldseek 3Di:
DEEEEEFEPDPQRVVVCVVVVVVCVVVVGHYDYDYDPDVVVVLVVLLVLLCLCVVNDPCVVNNPHQEYEYTPDDPVDPVLVSCVVSVFPSDPPDPRGRYYD